Protein AF-A0A4T3F2W6-F1 (afdb_monomer_lite)

Sequence (105 aa):
MTMTKKVATMRITDELREAEVAIDEALLRQSALLTELVRARMATEERNWVGQAEIMRLIKAQQAVTSSANDLARVHGGLLKIGQEKGLIEDCPEKGPIKGLSEAA

Foldseek 3Di:
DDDDPLRVLVVVVVVLVVVLVVLVVVLVVLVVVLVVVVVCVVPPPDPPCVCVVVSVVSVVVSVVSVVVNVVSVVVVVVSQVVCVVVVNDDDDPPPDDPVPPVVPD

Structure (mmCIF, N/CA/C/O backbone):
data_AF-A0A4T3F2W6-F1
#
_entry.id   AF-A0A4T3F2W6-F1
#
loop_
_atom_site.group_PDB
_atom_site.id
_atom_site.type_symbol
_atom_site.label_atom_id
_atom_site.label_alt_id
_atom_site.label_comp_id
_atom_site.label_asym_id
_atom_site.label_entity_id
_atom_site.label_seq_id
_atom_site.pdbx_PDB_ins_code
_atom_site.Cartn_x
_atom_site.Cartn_y
_atom_site.Cartn_z
_atom_site.occupancy
_atom_site.B_iso_or_equiv
_atom_site.auth_seq_id
_atom_site.auth_comp_id
_atom_site.auth_asym_id
_atom_site.auth_atom_id
_atom_site.pdbx_PDB_model_num
ATOM 1 N N . MET A 1 1 ? 21.024 -21.008 -20.755 1.00 66.00 1 MET A N 1
ATOM 2 C CA . MET A 1 1 ? 20.237 -20.096 -21.615 1.00 66.00 1 MET A CA 1
ATOM 3 C C . MET A 1 1 ? 20.480 -18.672 -21.146 1.00 66.00 1 MET A C 1
ATOM 5 O O . MET A 1 1 ? 20.339 -18.428 -19.955 1.00 66.00 1 MET A O 1
ATOM 9 N N . THR A 1 2 ? 20.884 -17.766 -22.037 1.00 81.38 2 THR A N 1
ATOM 10 C CA . THR A 1 2 ? 21.186 -16.363 -21.698 1.00 81.38 2 THR A CA 1
ATOM 11 C C . THR A 1 2 ? 19.974 -15.490 -22.020 1.00 81.38 2 THR A C 1
ATOM 13 O O . THR A 1 2 ? 19.436 -15.572 -23.121 1.00 81.38 2 THR A O 1
ATOM 16 N N . MET A 1 3 ? 19.520 -14.679 -21.062 1.00 89.38 3 MET A N 1
ATOM 17 C CA . MET A 1 3 ? 18.389 -13.760 -21.240 1.00 89.38 3 MET A CA 1
ATOM 18 C C . MET A 1 3 ? 18.809 -12.525 -22.053 1.00 89.38 3 MET A C 1
ATOM 20 O O . MET A 1 3 ? 19.906 -11.999 -21.869 1.00 89.38 3 MET A O 1
ATOM 24 N N . THR A 1 4 ? 17.933 -12.035 -22.936 1.00 91.50 4 THR A N 1
ATOM 25 C CA . THR A 1 4 ? 18.168 -10.789 -23.683 1.00 91.50 4 THR A CA 1
ATOM 26 C C . THR A 1 4 ? 17.797 -9.562 -22.847 1.00 91.50 4 THR A C 1
ATOM 28 O O . THR A 1 4 ? 16.917 -9.626 -21.990 1.00 91.50 4 THR A O 1
ATOM 31 N N . LYS A 1 5 ? 18.419 -8.408 -23.133 1.00 88.19 5 LYS A N 1
ATOM 32 C CA . LYS A 1 5 ? 18.108 -7.134 -22.453 1.00 88.19 5 LYS A CA 1
ATOM 33 C C . LYS A 1 5 ? 16.620 -6.781 -22.532 1.00 88.19 5 LYS A C 1
ATOM 35 O O . LYS A 1 5 ? 16.045 -6.391 -21.530 1.00 88.19 5 LYS A O 1
ATOM 40 N N . LYS A 1 6 ? 15.988 -7.005 -23.690 1.00 85.88 6 LYS A N 1
ATOM 41 C CA . LYS A 1 6 ? 14.553 -6.763 -23.894 1.00 85.88 6 LYS A CA 1
ATOM 42 C C . LYS A 1 6 ? 13.685 -7.613 -22.962 1.00 85.88 6 LYS A C 1
ATOM 44 O O . LYS A 1 6 ? 12.776 -7.089 -22.331 1.00 85.88 6 LYS A O 1
ATOM 49 N N . VAL A 1 7 ? 13.994 -8.907 -22.837 1.00 89.50 7 VAL A N 1
ATOM 50 C CA . VAL A 1 7 ? 13.268 -9.808 -21.927 1.00 89.50 7 VAL A CA 1
ATOM 51 C C . VAL A 1 7 ? 13.497 -9.413 -20.466 1.00 89.50 7 VAL A C 1
ATOM 53 O O . VAL A 1 7 ? 12.558 -9.453 -19.678 1.00 89.50 7 VAL A O 1
ATOM 56 N N . ALA A 1 8 ? 14.714 -8.994 -20.103 1.00 90.88 8 ALA A N 1
ATOM 57 C CA . ALA A 1 8 ? 15.003 -8.497 -18.759 1.00 90.88 8 ALA A CA 1
ATOM 58 C C . ALA A 1 8 ? 14.186 -7.238 -18.431 1.00 90.88 8 ALA A C 1
ATOM 60 O O . ALA A 1 8 ? 13.558 -7.183 -17.381 1.00 90.88 8 ALA A O 1
ATOM 61 N N . THR A 1 9 ? 14.147 -6.264 -19.346 1.00 90.25 9 THR A N 1
ATOM 62 C CA . THR A 1 9 ? 13.376 -5.026 -19.183 1.00 90.25 9 THR A CA 1
ATOM 63 C C . THR A 1 9 ? 11.887 -5.304 -19.007 1.00 90.25 9 THR A C 1
ATOM 65 O O . THR A 1 9 ? 11.308 -4.781 -18.065 1.00 90.25 9 THR A O 1
ATOM 68 N N . MET A 1 10 ? 11.289 -6.170 -19.835 1.00 89.12 10 MET A N 1
ATOM 69 C CA . MET A 1 10 ? 9.872 -6.539 -19.692 1.00 89.12 10 MET A CA 1
ATOM 70 C C . MET A 1 10 ? 9.573 -7.097 -18.299 1.00 89.12 10 MET A C 1
ATOM 72 O O . MET A 1 10 ? 8.687 -6.600 -17.619 1.00 89.12 10 MET A O 1
ATOM 76 N N . ARG A 1 11 ? 10.381 -8.057 -17.831 1.00 93.44 11 ARG A N 1
ATOM 77 C CA . ARG A 1 11 ? 10.191 -8.660 -16.504 1.00 93.44 11 ARG A CA 1
ATOM 78 C C . ARG A 1 11 ? 10.350 -7.653 -15.367 1.00 93.44 11 ARG A C 1
ATOM 80 O O . ARG A 1 11 ? 9.634 -7.746 -14.384 1.00 93.44 11 ARG A O 1
ATOM 87 N N . ILE A 1 12 ? 11.285 -6.708 -15.485 1.00 93.38 12 ILE A N 1
ATOM 88 C CA . ILE A 1 12 ? 11.459 -5.642 -14.488 1.00 93.38 12 ILE A CA 1
ATOM 89 C C . ILE A 1 12 ? 10.230 -4.727 -14.462 1.00 93.38 12 ILE A C 1
ATOM 91 O O . ILE A 1 12 ? 9.768 -4.374 -13.383 1.00 93.38 12 ILE A O 1
ATOM 95 N N . THR A 1 13 ? 9.705 -4.343 -15.628 1.00 91.38 13 THR A N 1
ATOM 96 C CA . THR A 1 13 ? 8.505 -3.502 -15.725 1.00 91.38 13 THR A CA 1
ATOM 97 C C . THR A 1 13 ? 7.273 -4.198 -15.153 1.00 91.38 13 THR A C 1
ATOM 99 O O . THR A 1 13 ? 6.487 -3.547 -14.467 1.00 91.38 13 THR A O 1
ATOM 102 N N . ASP A 1 14 ? 7.123 -5.498 -15.405 1.00 91.88 14 ASP A N 1
ATOM 103 C CA . ASP A 1 14 ? 6.023 -6.288 -14.854 1.00 91.88 14 ASP A CA 1
ATOM 104 C C . ASP A 1 14 ? 6.108 -6.331 -13.318 1.00 91.88 14 ASP A C 1
ATOM 106 O O . ASP A 1 14 ? 5.163 -5.918 -12.650 1.00 91.88 14 ASP A O 1
ATOM 110 N N . GLU A 1 15 ? 7.267 -6.679 -12.744 1.00 96.94 15 GLU A N 1
ATOM 111 C CA . GLU A 1 15 ? 7.403 -6.736 -11.277 1.00 96.94 15 GLU A CA 1
ATOM 112 C C . GLU A 1 15 ? 7.310 -5.376 -10.595 1.00 96.94 15 GLU A C 1
ATOM 114 O O . GLU A 1 15 ? 6.850 -5.288 -9.458 1.00 96.94 15 GLU A O 1
ATOM 119 N N . LEU A 1 16 ? 7.723 -4.304 -11.271 1.00 94.69 16 LEU A N 1
ATOM 120 C CA . LEU A 1 16 ? 7.531 -2.954 -10.761 1.00 94.69 16 LEU A CA 1
ATOM 121 C C . LEU A 1 16 ? 6.037 -2.632 -10.618 1.00 94.69 16 LEU A C 1
ATOM 123 O O . LEU A 1 16 ? 5.628 -2.138 -9.570 1.00 94.69 16 LEU A O 1
ATOM 127 N N . ARG A 1 17 ? 5.223 -2.958 -11.630 1.00 92.25 17 ARG A N 1
ATOM 128 C CA . ARG A 1 17 ? 3.767 -2.756 -11.577 1.00 92.25 17 ARG A CA 1
ATOM 129 C C . ARG A 1 17 ? 3.105 -3.604 -10.504 1.00 92.25 17 ARG A C 1
ATOM 131 O O . ARG A 1 17 ? 2.279 -3.089 -9.758 1.00 92.25 17 ARG A O 1
ATOM 138 N N . GLU A 1 18 ? 3.466 -4.880 -10.413 1.00 96.44 18 GLU A N 1
ATOM 139 C CA . GLU A 1 18 ? 2.914 -5.766 -9.384 1.00 96.44 18 GLU A CA 1
ATOM 140 C C . GLU A 1 18 ? 3.261 -5.264 -7.975 1.00 96.44 18 GLU A C 1
ATOM 142 O O . GLU A 1 18 ? 2.411 -5.264 -7.084 1.00 96.44 18 GLU A O 1
ATOM 147 N N . ALA A 1 19 ? 4.478 -4.748 -7.773 1.00 96.75 19 ALA A N 1
ATOM 148 C CA . ALA A 1 19 ? 4.870 -4.139 -6.507 1.00 96.75 19 ALA A CA 1
ATOM 149 C C . ALA A 1 19 ? 4.058 -2.870 -6.179 1.00 96.75 19 ALA A C 1
ATOM 151 O O . ALA A 1 19 ? 3.663 -2.686 -5.027 1.00 96.75 19 ALA A O 1
ATOM 152 N N . GLU A 1 20 ? 3.782 -2.012 -7.166 1.00 95.00 20 GLU A N 1
ATOM 153 C CA . GLU A 1 20 ? 2.950 -0.811 -6.989 1.00 95.00 20 GLU A CA 1
ATOM 154 C C . GLU A 1 20 ? 1.514 -1.184 -6.593 1.00 95.00 20 GLU A C 1
ATOM 156 O O . GLU A 1 20 ? 0.989 -0.673 -5.602 1.00 95.00 20 GLU A O 1
ATOM 161 N N . VAL A 1 21 ? 0.913 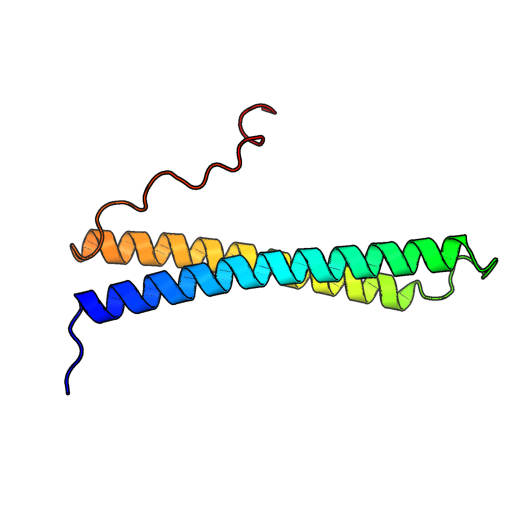-2.149 -7.295 1.00 96.56 21 VAL A N 1
ATOM 162 C CA . VAL A 1 21 ? -0.438 -2.653 -6.996 1.00 96.56 21 VAL A CA 1
ATOM 163 C C . VAL A 1 21 ? -0.508 -3.284 -5.603 1.00 96.56 21 VAL A C 1
ATOM 165 O O . VAL A 1 21 ? -1.460 -3.040 -4.858 1.00 96.56 21 VAL A O 1
ATOM 168 N N . ALA A 1 22 ? 0.503 -4.064 -5.212 1.00 97.31 22 ALA A N 1
ATOM 169 C CA . ALA A 1 22 ? 0.542 -4.714 -3.905 1.00 97.31 22 ALA A CA 1
ATOM 170 C C . ALA A 1 22 ? 0.592 -3.708 -2.740 1.00 97.31 22 ALA A C 1
ATOM 172 O O . ALA A 1 22 ? 0.005 -3.954 -1.681 1.00 97.31 22 ALA A O 1
ATOM 173 N N . ILE A 1 23 ? 1.264 -2.567 -2.922 1.00 96.75 23 ILE A N 1
ATOM 174 C CA . ILE A 1 23 ? 1.290 -1.484 -1.931 1.00 96.75 23 ILE A CA 1
ATOM 175 C C . ILE A 1 23 ? -0.106 -0.880 -1.745 1.00 96.75 23 ILE A C 1
ATOM 177 O O . ILE A 1 23 ? -0.555 -0.718 -0.604 1.00 96.75 23 ILE A O 1
ATOM 181 N N . ASP A 1 24 ? -0.809 -0.592 -2.839 1.00 95.94 24 ASP A N 1
ATOM 182 C CA . ASP A 1 24 ? -2.161 -0.035 -2.784 1.00 95.94 24 ASP A CA 1
ATOM 183 C C . ASP A 1 24 ? -3.153 -1.022 -2.156 1.00 95.94 24 ASP A C 1
ATOM 185 O O . ASP A 1 24 ? -3.969 -0.637 -1.309 1.00 95.94 24 ASP A O 1
ATOM 189 N N . GLU A 1 25 ? -3.048 -2.316 -2.481 1.00 97.75 25 GLU A N 1
ATOM 190 C CA . GLU A 1 25 ? -3.857 -3.343 -1.821 1.00 97.75 25 GLU A CA 1
ATOM 191 C C . GLU A 1 25 ? -3.561 -3.399 -0.314 1.00 97.75 25 GLU A C 1
ATOM 193 O O . GLU A 1 25 ? -4.491 -3.456 0.499 1.00 97.75 25 GLU A O 1
ATOM 198 N N . ALA A 1 26 ? -2.291 -3.324 0.097 1.00 97.81 26 ALA A N 1
ATOM 199 C CA . ALA A 1 26 ? -1.929 -3.310 1.512 1.00 97.81 26 ALA A CA 1
ATOM 200 C C . ALA A 1 26 ? -2.542 -2.105 2.251 1.00 97.81 26 ALA A C 1
ATOM 202 O O . ALA A 1 26 ? -3.101 -2.276 3.341 1.00 97.81 26 ALA A O 1
ATOM 203 N N . LEU A 1 27 ? -2.503 -0.905 1.658 1.00 97.56 27 LEU A N 1
ATOM 204 C CA . LEU A 1 27 ? -3.136 0.296 2.220 1.00 97.56 27 LEU A CA 1
ATOM 205 C C . LEU A 1 27 ? -4.656 0.144 2.335 1.00 97.56 27 LEU A C 1
ATOM 207 O O . LEU A 1 27 ? -5.231 0.492 3.375 1.00 97.56 27 LEU A O 1
ATOM 211 N N . LEU A 1 28 ? -5.306 -0.422 1.316 1.00 98.31 28 LEU A N 1
ATOM 212 C CA . LEU A 1 28 ? -6.743 -0.686 1.330 1.00 98.31 28 LEU A CA 1
ATOM 213 C C . LEU A 1 28 ? -7.126 -1.636 2.476 1.00 98.31 28 LEU A C 1
ATOM 215 O O . LEU A 1 28 ? -8.029 -1.336 3.262 1.00 98.31 28 LEU A O 1
ATOM 219 N N . ARG A 1 29 ? -6.409 -2.757 2.624 1.00 98.38 29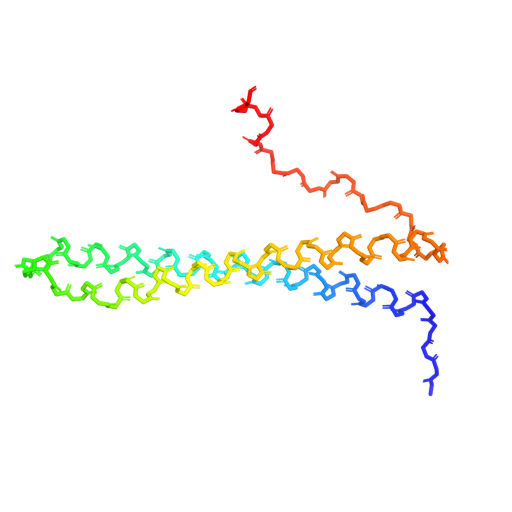 ARG A N 1
ATOM 220 C CA . ARG A 1 29 ? -6.661 -3.755 3.680 1.00 98.38 29 ARG A CA 1
ATOM 221 C C . ARG A 1 29 ? -6.445 -3.180 5.079 1.00 98.38 29 ARG A C 1
ATOM 223 O O . ARG A 1 29 ? -7.264 -3.410 5.969 1.00 98.38 29 ARG A O 1
ATOM 230 N N . GLN A 1 30 ? -5.382 -2.401 5.280 1.00 98.12 30 GLN A N 1
ATOM 231 C CA . GLN A 1 30 ? -5.108 -1.751 6.566 1.00 98.12 30 GLN A CA 1
ATOM 232 C C . GLN A 1 30 ? -6.168 -0.697 6.912 1.00 98.12 30 GLN A C 1
ATOM 234 O O . GLN A 1 30 ? -6.564 -0.575 8.070 1.00 98.12 30 GLN A O 1
ATOM 239 N N . SER A 1 31 ? -6.665 0.042 5.918 1.00 98.25 31 SER A N 1
ATOM 240 C CA . SER A 1 31 ? -7.730 1.037 6.104 1.00 98.25 31 SER A CA 1
ATOM 241 C C . SER A 1 31 ? -9.069 0.394 6.468 1.00 98.25 31 SER A C 1
ATOM 243 O O . SER A 1 31 ? -9.784 0.892 7.343 1.00 98.25 31 SER A O 1
ATOM 245 N N . ALA A 1 32 ? -9.389 -0.751 5.859 1.00 98.25 32 ALA A N 1
ATOM 246 C CA . ALA A 1 32 ? -10.555 -1.544 6.237 1.00 98.25 32 ALA A CA 1
ATOM 247 C C . ALA A 1 32 ? -10.445 -2.039 7.691 1.00 98.25 32 ALA A C 1
ATOM 249 O O . ALA A 1 32 ? -11.388 -1.890 8.465 1.00 98.25 32 ALA A O 1
ATOM 250 N N . LEU A 1 33 ? -9.271 -2.533 8.102 1.00 97.19 33 LEU A N 1
ATOM 251 C CA . LEU A 1 33 ? -9.029 -2.947 9.487 1.00 97.19 33 LEU A CA 1
ATOM 252 C C . LEU A 1 33 ? -9.176 -1.784 10.481 1.00 97.19 33 LEU A C 1
ATOM 254 O O . LEU A 1 33 ? -9.824 -1.938 11.515 1.00 97.19 33 LEU A O 1
ATOM 258 N N . LEU A 1 34 ? -8.610 -0.613 10.170 1.00 96.69 34 LEU A N 1
ATOM 259 C CA . LEU A 1 34 ? -8.745 0.578 11.012 1.00 96.69 34 LEU A CA 1
ATOM 260 C C . LEU A 1 34 ? -10.218 0.972 11.184 1.00 96.69 34 LEU A C 1
ATOM 262 O O . LEU A 1 34 ? -10.650 1.284 12.293 1.00 96.69 34 LEU A O 1
ATOM 266 N N . THR A 1 35 ? -10.987 0.916 10.095 1.00 96.56 35 THR A N 1
ATOM 267 C CA . THR A 1 35 ? -12.427 1.197 10.103 1.00 96.56 35 THR A CA 1
ATOM 268 C C . THR A 1 35 ? -13.165 0.277 11.071 1.00 96.56 35 THR A C 1
ATOM 270 O O . THR A 1 35 ? -13.912 0.759 11.922 1.00 96.56 35 THR A O 1
ATOM 273 N N . GLU A 1 36 ? -12.920 -1.031 10.997 1.00 95.12 36 GLU A N 1
ATOM 274 C CA . GLU A 1 36 ? -13.568 -2.004 11.881 1.00 95.12 36 GLU A CA 1
ATOM 275 C C . GLU A 1 36 ? -13.131 -1.851 13.346 1.00 95.12 36 GLU A C 1
ATOM 277 O O . GLU A 1 36 ? -13.971 -1.921 14.241 1.00 95.12 36 GLU A O 1
ATOM 282 N N . LEU A 1 37 ? -11.861 -1.524 13.621 1.00 91.31 37 LEU A N 1
ATOM 283 C CA . LEU A 1 37 ? -11.396 -1.213 14.983 1.00 91.31 37 LEU A CA 1
ATOM 284 C C . LEU A 1 37 ? -12.096 0.017 15.581 1.00 91.31 37 LEU A C 1
ATOM 286 O O . LEU A 1 37 ? -12.409 0.050 16.774 1.00 91.31 37 LEU A O 1
ATOM 290 N N . VAL A 1 38 ? -12.332 1.052 14.772 1.00 90.81 38 VAL A N 1
ATOM 291 C CA . VAL A 1 38 ? -13.058 2.252 15.210 1.00 90.81 38 VAL A CA 1
ATOM 292 C C . VAL A 1 38 ? -14.536 1.934 15.427 1.00 90.81 38 VAL A C 1
ATOM 294 O O . VAL A 1 38 ? -15.068 2.285 16.480 1.00 90.81 38 VAL A O 1
ATOM 297 N N . ARG A 1 39 ? -15.178 1.217 14.496 1.00 91.62 39 ARG A N 1
ATOM 298 C CA . ARG A 1 39 ? -16.577 0.779 14.627 1.00 91.62 39 ARG A CA 1
ATOM 299 C C . ARG A 1 39 ? -16.801 -0.074 15.867 1.00 91.62 39 ARG A C 1
ATOM 301 O O . ARG A 1 39 ? -17.723 0.210 16.624 1.00 91.62 39 ARG A O 1
ATOM 308 N N . ALA A 1 40 ? -15.943 -1.066 16.104 1.00 88.69 40 ALA A N 1
ATOM 309 C CA . ALA A 1 40 ? -16.026 -1.923 17.280 1.00 88.69 40 ALA A CA 1
ATOM 310 C C . ALA A 1 40 ? -15.983 -1.092 18.567 1.00 88.69 40 ALA A C 1
ATOM 312 O O . ALA A 1 40 ? -16.853 -1.238 19.416 1.00 88.69 40 ALA A O 1
ATOM 313 N N . ARG A 1 41 ? -15.050 -0.136 18.669 1.00 85.94 41 ARG A N 1
ATOM 314 C CA . ARG A 1 41 ? -14.945 0.737 19.848 1.00 85.94 41 ARG A CA 1
ATOM 315 C C . ARG A 1 41 ? -16.179 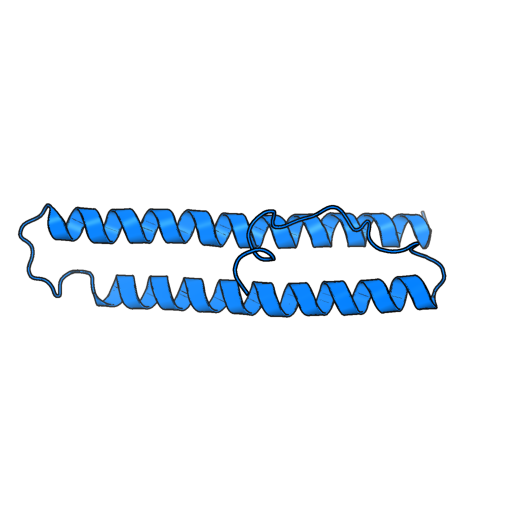1.606 20.065 1.00 85.94 41 ARG A C 1
ATOM 317 O O . ARG A 1 41 ? -16.558 1.840 21.205 1.00 85.94 41 ARG A O 1
ATOM 324 N N . MET A 1 42 ? -16.796 2.085 18.985 1.00 86.56 42 MET A N 1
ATOM 325 C CA . MET A 1 42 ? -18.048 2.839 19.072 1.00 86.56 42 MET A CA 1
ATOM 326 C C . MET A 1 42 ? -19.221 1.962 19.523 1.00 86.56 42 MET A C 1
ATOM 328 O O . MET A 1 42 ? -20.126 2.460 20.182 1.00 86.56 42 MET A O 1
ATOM 332 N N . ALA A 1 43 ? -19.217 0.678 19.161 1.00 88.50 43 ALA A N 1
ATOM 333 C CA . ALA A 1 43 ? -20.315 -0.241 19.432 1.00 88.50 43 ALA A CA 1
ATOM 334 C C . ALA A 1 43 ? -20.269 -0.883 20.830 1.00 88.50 43 ALA A C 1
ATOM 336 O O . ALA A 1 43 ? -21.314 -1.294 21.325 1.00 88.50 43 ALA A O 1
ATOM 337 N N . THR A 1 44 ? -19.097 -1.010 21.464 1.00 82.81 44 THR A N 1
ATOM 338 C CA . THR A 1 44 ? -18.938 -1.868 22.656 1.00 82.81 44 THR A CA 1
ATOM 339 C C . THR A 1 44 ? -19.053 -1.164 24.014 1.00 82.81 44 THR A C 1
ATOM 341 O O . THR A 1 44 ? -18.741 -1.792 25.015 1.00 82.81 44 THR A O 1
ATOM 344 N N . GLU A 1 45 ? -19.465 0.110 24.093 1.00 69.19 45 GLU A N 1
ATOM 345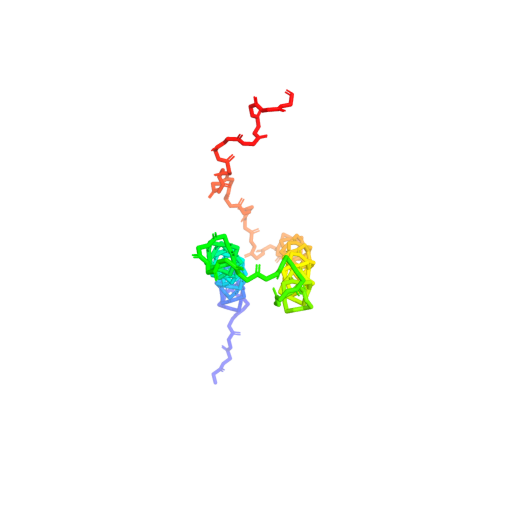 C CA . GLU A 1 45 ? -19.482 0.923 25.343 1.00 69.19 45 GLU A CA 1
ATOM 346 C C . GLU A 1 45 ? -18.154 0.903 26.141 1.00 69.19 45 GLU A C 1
ATOM 348 O O . GLU A 1 45 ? -18.074 1.330 27.295 1.00 69.19 45 GLU A O 1
ATOM 353 N N . GLU A 1 46 ? -17.078 0.429 25.513 1.00 69.75 46 GLU A N 1
ATOM 354 C CA . GLU A 1 46 ? -15.762 0.323 26.118 1.00 69.75 46 GLU A CA 1
ATOM 355 C C . GLU A 1 46 ? -15.173 1.718 26.311 1.00 69.75 46 GLU A C 1
ATOM 357 O O . GLU A 1 46 ? -15.406 2.646 25.531 1.00 69.75 46 GLU A O 1
ATOM 362 N N . ARG A 1 47 ? -14.354 1.883 27.354 1.00 71.06 47 ARG A N 1
ATOM 363 C CA . ARG A 1 47 ? -13.689 3.170 27.599 1.00 71.06 47 ARG A CA 1
ATOM 364 C C . ARG A 1 47 ? -12.855 3.564 26.375 1.00 71.06 47 ARG A C 1
ATOM 366 O O . ARG A 1 47 ? -12.101 2.749 25.852 1.00 71.06 47 ARG A O 1
ATOM 373 N N . ASN A 1 48 ? -12.891 4.846 26.000 1.00 66.69 48 ASN A N 1
ATOM 374 C CA . ASN A 1 48 ? -12.227 5.405 24.805 1.00 66.69 48 ASN A CA 1
ATOM 375 C C . ASN A 1 48 ? -10.734 5.044 24.625 1.00 66.69 48 ASN A C 1
ATOM 377 O O . ASN A 1 48 ? -10.205 5.164 23.520 1.00 66.69 48 ASN A O 1
ATOM 381 N N . TRP A 1 49 ? -10.037 4.633 25.690 1.00 70.88 49 TRP A N 1
ATOM 382 C CA . TRP A 1 49 ? -8.617 4.274 25.669 1.00 70.88 49 TRP A CA 1
ATOM 383 C C . TRP A 1 49 ? -8.340 2.806 25.296 1.00 70.88 49 TRP A C 1
ATOM 385 O O . TRP A 1 49 ? -7.199 2.473 24.963 1.00 70.88 49 TRP A O 1
ATOM 395 N N . VAL A 1 50 ? -9.349 1.929 25.321 1.00 80.56 50 VAL A N 1
ATOM 396 C CA . VAL A 1 50 ? -9.192 0.514 24.954 1.00 80.56 50 VAL A CA 1
ATOM 397 C C . VAL A 1 50 ? -8.834 0.414 23.466 1.00 80.56 50 VAL A C 1
ATOM 399 O O . VAL A 1 50 ? -9.483 1.009 22.608 1.00 80.56 50 VAL A O 1
ATOM 402 N N . GLY A 1 51 ? -7.743 -0.295 23.156 1.00 84.75 51 GLY A N 1
ATOM 403 C CA . GLY A 1 51 ? -7.253 -0.477 21.782 1.00 84.75 51 GLY A CA 1
ATOM 404 C C . GLY A 1 51 ? -6.530 0.731 21.166 1.00 84.75 51 GLY A C 1
ATOM 405 O O . GLY A 1 51 ? -6.031 0.625 20.046 1.00 84.75 51 GLY A O 1
ATOM 406 N N . GLN A 1 52 ? -6.397 1.858 21.881 1.00 90.06 52 GLN A N 1
ATOM 407 C CA . GLN A 1 52 ? -5.749 3.068 21.352 1.00 90.06 52 GLN A CA 1
ATOM 408 C C . GLN A 1 52 ? -4.288 2.822 20.941 1.00 90.06 52 GLN A C 1
ATOM 410 O O . GLN A 1 52 ? -3.844 3.313 19.904 1.00 90.06 52 GLN A O 1
ATOM 415 N N . ALA A 1 53 ? -3.542 2.037 21.726 1.00 92.88 53 ALA A N 1
ATOM 416 C CA . ALA A 1 53 ? -2.159 1.684 21.410 1.00 92.88 53 ALA A CA 1
ATOM 417 C C . ALA A 1 53 ? -2.041 0.892 20.097 1.00 92.88 53 ALA A C 1
ATOM 419 O O . ALA A 1 53 ? -1.144 1.162 19.299 1.00 92.88 53 ALA A O 1
ATOM 420 N N . GLU A 1 54 ? -2.964 -0.037 19.843 1.00 93.06 54 GLU A N 1
ATOM 421 C CA . GLU A 1 54 ? -2.949 -0.850 18.624 1.00 93.06 54 GLU A CA 1
ATOM 422 C C . GLU A 1 54 ? -3.337 -0.035 17.393 1.00 93.06 54 GLU A C 1
ATOM 424 O O . GLU A 1 54 ? -2.735 -0.185 16.334 1.00 93.06 54 GLU A O 1
ATOM 429 N N . ILE A 1 55 ? -4.261 0.913 17.542 1.00 93.75 55 ILE A N 1
ATOM 430 C CA . ILE A 1 55 ? -4.611 1.844 16.466 1.00 93.75 55 ILE A CA 1
ATOM 431 C C . ILE A 1 55 ? -3.434 2.738 16.106 1.00 93.75 55 ILE A C 1
ATOM 433 O O . ILE A 1 55 ? -3.143 2.913 14.926 1.00 93.75 55 ILE A O 1
ATOM 437 N N . MET A 1 56 ? -2.712 3.262 17.099 1.00 95.88 56 MET A N 1
ATOM 438 C CA . MET A 1 56 ? -1.494 4.028 16.832 1.00 95.88 56 MET A CA 1
ATOM 439 C C . MET A 1 56 ? -0.446 3.184 16.096 1.00 95.88 56 MET A C 1
ATOM 441 O O . MET A 1 56 ? 0.212 3.685 15.185 1.00 95.88 56 MET A O 1
ATOM 445 N N . ARG A 1 57 ? -0.301 1.899 16.446 1.00 97.06 57 ARG A N 1
ATOM 446 C CA . ARG A 1 57 ? 0.605 0.982 15.738 1.00 97.06 57 ARG A CA 1
ATOM 447 C C . ARG A 1 57 ? 0.150 0.709 14.304 1.00 97.06 57 ARG A C 1
ATOM 449 O O . ARG A 1 57 ? 0.995 0.729 13.415 1.00 97.06 57 ARG A O 1
ATOM 456 N N . LEU A 1 58 ? -1.148 0.517 14.066 1.00 97.38 58 LEU A N 1
ATOM 457 C CA . LEU A 1 58 ? -1.700 0.332 12.721 1.00 97.38 58 LEU A CA 1
ATOM 458 C C . LEU A 1 58 ? -1.502 1.581 11.854 1.00 97.38 58 LEU A C 1
ATOM 460 O O . LEU A 1 58 ? -1.037 1.468 10.726 1.00 97.38 58 LEU A O 1
ATOM 464 N N . ILE A 1 59 ? -1.762 2.773 12.395 1.00 97.75 59 ILE A N 1
ATOM 465 C CA . ILE A 1 59 ? -1.520 4.041 11.689 1.00 97.75 59 ILE A CA 1
ATOM 466 C C . ILE A 1 59 ? -0.031 4.198 11.358 1.00 97.75 59 ILE A C 1
ATOM 468 O O . ILE A 1 59 ? 0.326 4.590 10.249 1.00 97.75 59 ILE A O 1
ATOM 472 N N . LYS A 1 60 ? 0.865 3.842 12.286 1.00 98.25 60 LYS A N 1
ATOM 473 C CA . LYS A 1 60 ? 2.309 3.851 12.019 1.00 98.25 60 LYS A CA 1
ATOM 474 C C . LYS A 1 60 ? 2.699 2.853 10.921 1.00 98.25 60 LYS A C 1
ATOM 476 O O . LYS A 1 60 ? 3.573 3.156 10.111 1.00 98.25 60 LYS A O 1
ATOM 481 N N . ALA A 1 61 ? 2.058 1.685 10.868 1.00 98.12 61 ALA A N 1
ATOM 482 C CA . ALA A 1 61 ? 2.258 0.724 9.786 1.00 98.12 61 ALA A CA 1
ATOM 483 C C . ALA A 1 61 ? 1.792 1.292 8.432 1.00 98.12 61 ALA A C 1
ATOM 485 O O . ALA A 1 61 ? 2.534 1.195 7.457 1.00 98.12 61 ALA A O 1
ATOM 486 N N . GLN A 1 62 ? 0.641 1.972 8.387 1.00 98.00 62 GLN A N 1
ATOM 487 C CA . GLN A 1 62 ? 0.152 2.653 7.181 1.00 98.00 62 GLN A CA 1
ATOM 488 C C . GLN A 1 62 ? 1.137 3.723 6.696 1.00 98.00 62 GLN A C 1
ATOM 490 O O . GLN A 1 62 ? 1.470 3.758 5.515 1.00 98.00 62 GLN A O 1
ATOM 495 N N . GLN A 1 63 ? 1.675 4.543 7.606 1.00 98.06 63 GLN A N 1
ATOM 496 C CA . GLN A 1 63 ? 2.703 5.538 7.276 1.00 98.06 63 GLN A CA 1
ATOM 497 C C . GLN A 1 63 ? 3.954 4.898 6.662 1.00 98.06 63 GLN A C 1
ATOM 499 O O . GLN A 1 63 ? 4.507 5.432 5.701 1.00 98.06 63 GLN A O 1
ATOM 504 N N . ALA A 1 64 ? 4.392 3.753 7.193 1.00 98.12 64 ALA A N 1
ATOM 505 C CA . ALA A 1 64 ? 5.528 3.024 6.641 1.00 98.12 64 ALA A CA 1
ATOM 506 C C . ALA A 1 64 ? 5.238 2.528 5.215 1.00 98.12 64 ALA A C 1
ATOM 508 O O . ALA A 1 64 ? 6.074 2.718 4.335 1.00 98.12 64 ALA A O 1
ATOM 509 N N . VAL A 1 65 ? 4.042 1.983 4.960 1.00 97.50 65 VAL A N 1
ATOM 510 C CA . VAL A 1 65 ? 3.635 1.553 3.611 1.00 97.50 65 VAL A CA 1
ATOM 511 C C . VAL A 1 65 ? 3.566 2.734 2.641 1.00 97.50 65 VAL A C 1
ATOM 513 O O . VAL A 1 65 ? 4.101 2.641 1.541 1.00 97.50 65 VAL A O 1
ATOM 516 N N . THR A 1 66 ? 2.996 3.875 3.041 1.00 96.81 66 THR A N 1
ATOM 517 C CA . THR A 1 66 ? 2.982 5.086 2.200 1.00 96.81 66 THR A CA 1
ATOM 518 C C . THR A 1 66 ? 4.395 5.606 1.916 1.00 96.81 66 THR A C 1
ATOM 520 O O . THR A 1 66 ? 4.676 6.059 0.806 1.00 96.81 66 THR A O 1
ATOM 523 N N . SER A 1 67 ? 5.317 5.512 2.880 1.00 97.81 67 SER A N 1
ATOM 524 C CA . SER A 1 67 ? 6.728 5.835 2.636 1.00 97.81 67 SER A CA 1
ATOM 525 C C . SER A 1 67 ? 7.343 4.893 1.600 1.00 97.81 67 SER A C 1
ATOM 527 O O . SER A 1 67 ? 7.994 5.360 0.670 1.00 97.81 67 SER A O 1
ATOM 529 N N . SER A 1 68 ? 7.090 3.585 1.712 1.00 96.06 68 SER A N 1
ATOM 530 C CA . SER A 1 68 ? 7.540 2.604 0.719 1.00 96.06 68 SER A CA 1
ATOM 531 C C . SER A 1 68 ? 6.942 2.859 -0.667 1.00 96.06 68 SER A C 1
ATOM 533 O O . SER A 1 68 ? 7.651 2.702 -1.655 1.00 96.06 68 SER A O 1
ATOM 535 N N . ALA A 1 69 ? 5.689 3.319 -0.752 1.00 94.75 69 ALA A N 1
ATOM 536 C CA . ALA A 1 69 ? 5.053 3.717 -2.011 1.00 94.75 69 ALA A CA 1
ATOM 537 C C . ALA A 1 69 ? 5.822 4.854 -2.701 1.00 94.75 69 ALA A C 1
ATOM 539 O O . ALA A 1 69 ? 6.110 4.798 -3.894 1.00 94.75 69 ALA A O 1
ATOM 540 N N . ASN A 1 70 ? 6.207 5.875 -1.931 1.00 96.12 70 ASN A N 1
ATOM 541 C CA . ASN A 1 70 ? 6.985 7.009 -2.426 1.00 96.12 70 ASN A CA 1
ATOM 542 C C . ASN A 1 70 ? 8.377 6.579 -2.914 1.00 96.12 70 ASN A C 1
ATOM 544 O O . ASN A 1 70 ? 8.847 7.026 -3.960 1.00 96.12 70 ASN A O 1
ATOM 548 N N . ASP A 1 71 ? 9.039 5.693 -2.172 1.00 97.25 71 ASP A N 1
ATOM 549 C CA . ASP A 1 71 ? 10.340 5.163 -2.576 1.00 97.25 71 ASP A CA 1
ATOM 550 C C . ASP A 1 71 ? 10.228 4.294 -3.835 1.00 97.25 71 ASP A C 1
ATOM 552 O O . ASP A 1 71 ? 11.066 4.412 -4.731 1.00 97.25 71 ASP A O 1
ATOM 556 N N . LEU A 1 72 ? 9.157 3.506 -3.969 1.00 95.94 72 LEU A N 1
ATOM 557 C CA . LEU A 1 72 ? 8.884 2.727 -5.175 1.00 95.94 72 LEU A CA 1
ATOM 558 C C . LEU A 1 72 ? 8.617 3.626 -6.392 1.00 95.94 72 LEU A C 1
ATOM 560 O O . LEU A 1 72 ? 9.185 3.387 -7.456 1.00 95.94 72 LEU A O 1
ATOM 564 N N . ALA A 1 73 ? 7.870 4.721 -6.226 1.00 94.19 73 ALA A N 1
ATOM 565 C CA . ALA A 1 73 ? 7.655 5.709 -7.285 1.00 94.19 73 ALA A CA 1
ATOM 566 C C . ALA A 1 73 ? 8.973 6.356 -7.761 1.00 94.19 73 ALA A C 1
ATOM 568 O O . ALA A 1 73 ? 9.170 6.607 -8.953 1.00 94.19 73 ALA A O 1
ATOM 569 N N . ARG A 1 74 ? 9.932 6.587 -6.852 1.00 95.81 74 ARG A N 1
ATOM 570 C CA . ARG A 1 74 ? 11.279 7.056 -7.228 1.00 95.81 74 ARG A CA 1
ATOM 571 C C . ARG A 1 74 ? 12.065 5.998 -7.992 1.00 95.81 74 ARG A C 1
ATOM 573 O O . ARG A 1 74 ? 12.743 6.339 -8.962 1.00 95.81 74 ARG A O 1
ATOM 580 N N . VAL A 1 75 ? 11.975 4.733 -7.576 1.00 95.94 75 VAL A N 1
ATOM 581 C CA . VAL A 1 75 ? 12.577 3.607 -8.305 1.00 95.94 75 VAL A CA 1
ATOM 582 C C . VAL A 1 75 ? 11.996 3.522 -9.715 1.00 95.94 75 VAL A C 1
ATOM 584 O O . VAL A 1 75 ? 12.772 3.432 -10.664 1.00 95.94 75 V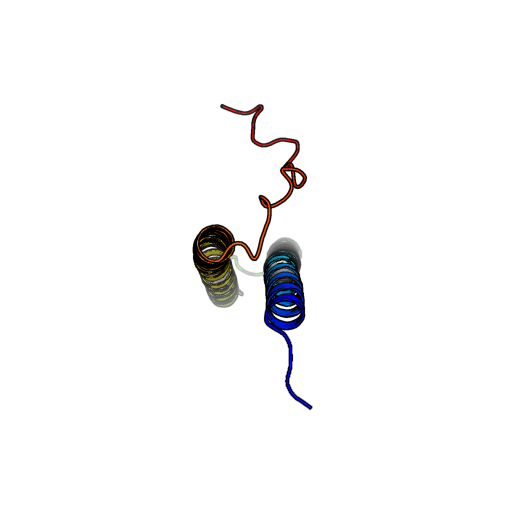AL A O 1
ATOM 587 N N . HIS A 1 76 ? 10.675 3.652 -9.876 1.00 94.56 76 HIS A N 1
ATOM 588 C CA . HIS A 1 76 ? 10.023 3.718 -11.185 1.00 94.56 76 HIS A CA 1
ATOM 589 C C . HIS A 1 76 ? 10.634 4.820 -12.054 1.00 94.56 76 HIS A C 1
ATOM 591 O O . HIS A 1 76 ? 11.134 4.538 -13.144 1.00 94.56 76 HIS A O 1
ATOM 597 N N . GLY A 1 77 ? 10.671 6.064 -11.565 1.00 92.88 77 GLY A N 1
ATOM 598 C CA . GLY A 1 77 ? 11.249 7.184 -12.314 1.00 92.88 77 GLY A CA 1
ATOM 599 C C . GLY A 1 77 ? 12.720 6.964 -12.694 1.00 92.88 77 GLY A C 1
ATOM 600 O O . GLY A 1 77 ? 13.130 7.262 -13.818 1.00 92.88 77 GLY A O 1
ATOM 601 N N . GLY A 1 78 ? 13.515 6.384 -11.790 1.00 94.88 78 GLY A N 1
ATOM 602 C CA . GLY A 1 78 ? 14.907 6.019 -12.059 1.00 94.88 78 GLY A CA 1
ATOM 603 C C . GLY A 1 78 ? 15.049 4.942 -13.139 1.00 94.88 78 GLY A C 1
ATOM 604 O O . GLY A 1 78 ? 15.880 5.077 -14.038 1.00 94.88 78 GLY A O 1
ATOM 605 N N . LEU A 1 79 ? 14.220 3.897 -13.090 1.00 93.00 79 LEU A N 1
ATOM 606 C CA . LEU A 1 79 ? 14.207 2.820 -14.082 1.00 93.00 79 LEU A CA 1
ATOM 607 C C . LEU A 1 79 ? 13.759 3.312 -15.460 1.00 93.00 79 LEU A C 1
ATOM 609 O O . LEU A 1 79 ? 14.356 2.911 -16.461 1.00 93.00 79 LEU A O 1
ATOM 613 N N . LEU A 1 80 ? 12.776 4.215 -15.518 1.00 91.69 80 LEU A N 1
ATOM 614 C CA . LEU A 1 80 ? 12.345 4.853 -16.762 1.00 91.69 80 LEU A CA 1
ATOM 615 C C . LEU A 1 80 ? 13.503 5.614 -17.416 1.00 91.69 80 LEU A C 1
ATOM 617 O O . LEU A 1 80 ? 13.805 5.385 -18.587 1.00 91.69 80 LEU A O 1
ATOM 621 N N . LYS A 1 81 ? 14.213 6.441 -16.637 1.00 91.38 81 LYS A N 1
ATOM 622 C CA . LYS A 1 81 ? 15.379 7.190 -17.121 1.00 91.38 81 LYS A CA 1
ATOM 623 C C . LYS A 1 81 ? 16.472 6.262 -17.660 1.00 91.38 81 LYS A C 1
ATOM 625 O O . LYS A 1 81 ? 16.988 6.483 -18.752 1.00 91.38 81 LYS A O 1
ATOM 630 N N . ILE A 1 82 ? 16.791 5.187 -16.933 1.00 91.31 82 ILE A N 1
ATOM 631 C CA . ILE A 1 82 ? 17.769 4.182 -17.382 1.00 91.31 82 ILE A CA 1
ATOM 632 C C . ILE A 1 82 ? 17.304 3.512 -18.684 1.00 91.31 82 ILE A C 1
ATOM 634 O O . ILE A 1 82 ? 18.103 3.318 -19.600 1.00 91.31 82 ILE A O 1
ATOM 638 N N . GLY A 1 83 ? 16.024 3.151 -18.783 1.00 87.75 83 GLY A N 1
ATOM 639 C CA . GLY A 1 83 ? 15.447 2.536 -19.976 1.00 87.75 83 GLY A CA 1
ATOM 640 C C . GLY A 1 83 ? 15.545 3.431 -21.211 1.00 87.75 83 GLY A C 1
ATOM 641 O O . GLY A 1 83 ? 15.969 2.953 -22.266 1.00 87.75 83 GLY A O 1
ATOM 642 N N . GLN A 1 84 ? 15.235 4.721 -21.057 1.00 87.62 84 GLN A N 1
ATOM 643 C CA . GLN A 1 84 ? 15.370 5.739 -22.102 1.00 87.62 84 GLN A CA 1
ATOM 644 C C . GLN A 1 84 ? 16.837 5.909 -22.533 1.00 87.62 84 GLN A C 1
ATOM 646 O O . GLN A 1 84 ? 17.150 5.794 -23.717 1.00 87.62 84 GLN A O 1
ATOM 651 N N . GLU A 1 85 ? 17.768 6.079 -21.584 1.00 89.56 85 GLU A N 1
ATOM 652 C CA . GLU A 1 85 ? 19.209 6.222 -21.866 1.00 89.56 85 GLU A CA 1
ATOM 653 C C . GLU A 1 85 ? 19.806 5.010 -22.602 1.00 89.56 85 GLU A C 1
ATOM 655 O O . GLU A 1 85 ? 20.795 5.133 -23.328 1.00 89.56 85 GLU A O 1
ATOM 660 N N . LYS A 1 86 ? 19.235 3.817 -22.404 1.00 87.50 86 LYS A N 1
ATOM 661 C CA . LYS A 1 86 ? 19.688 2.575 -23.045 1.00 87.50 86 LYS A CA 1
ATOM 662 C C . LYS A 1 86 ? 18.915 2.219 -24.317 1.00 87.50 86 LYS A C 1
ATOM 664 O O . LYS A 1 86 ? 19.235 1.190 -24.914 1.00 87.50 86 LYS A O 1
ATOM 669 N N . GLY A 1 87 ? 17.928 3.023 -24.725 1.00 85.12 87 GLY A N 1
ATOM 670 C CA . GLY A 1 87 ? 17.059 2.730 -25.871 1.00 85.12 87 GLY A CA 1
ATOM 671 C C . GLY A 1 87 ? 16.253 1.437 -25.697 1.00 85.12 87 GLY A C 1
ATOM 672 O O . GLY A 1 87 ? 16.023 0.713 -26.662 1.00 85.12 87 GLY A O 1
ATOM 673 N N . LEU A 1 88 ? 15.907 1.094 -24.451 1.00 82.56 88 LEU A N 1
ATOM 674 C CA . LEU A 1 88 ? 15.202 -0.142 -24.092 1.00 82.56 88 LEU A CA 1
ATOM 675 C C . LEU A 1 88 ? 13.701 0.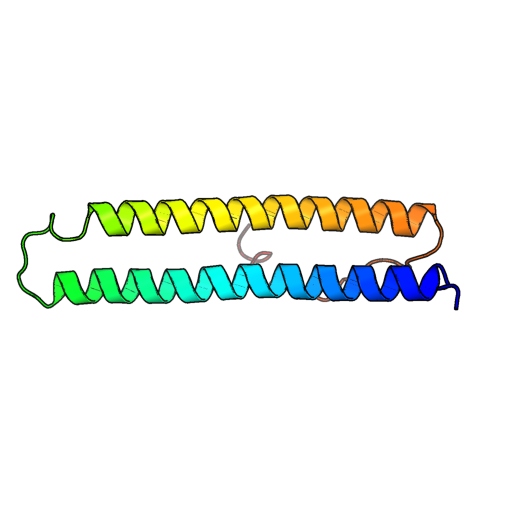069 -23.860 1.00 82.56 88 LEU A C 1
ATOM 677 O O . LEU A 1 88 ? 12.963 -0.915 -23.827 1.00 82.56 88 LEU A O 1
ATOM 681 N N . ILE A 1 89 ? 13.269 1.316 -23.668 1.00 74.56 89 ILE A N 1
ATOM 682 C CA . ILE A 1 89 ? 11.890 1.695 -23.349 1.00 74.56 89 ILE A CA 1
ATOM 683 C C . ILE A 1 89 ? 11.531 2.930 -24.189 1.00 74.56 89 ILE A C 1
ATOM 685 O O . ILE A 1 89 ? 12.261 3.919 -24.155 1.00 74.56 89 ILE A O 1
ATOM 689 N N . GLU A 1 90 ? 10.431 2.856 -24.939 1.00 62.56 90 GLU A N 1
ATOM 690 C CA . GLU A 1 90 ? 9.695 4.037 -25.414 1.00 62.56 90 GLU A CA 1
ATOM 691 C C . GLU A 1 90 ? 8.751 4.468 -24.286 1.00 62.56 90 GLU A C 1
ATOM 693 O O . GLU A 1 90 ? 8.272 3.595 -23.562 1.00 62.56 90 GLU A O 1
ATOM 698 N N . ASP A 1 91 ? 8.564 5.779 -24.097 1.00 59.03 91 ASP A N 1
ATOM 699 C CA . ASP A 1 91 ? 7.929 6.408 -22.928 1.00 59.03 91 ASP A CA 1
ATOM 700 C C . ASP A 1 91 ? 6.831 5.576 -22.248 1.00 59.03 91 ASP A C 1
ATOM 702 O O . ASP A 1 91 ? 5.975 4.969 -22.898 1.00 59.03 91 ASP A O 1
ATOM 706 N N . CYS A 1 92 ? 6.836 5.578 -20.908 1.00 57.84 92 CYS A N 1
ATOM 707 C CA . CYS A 1 92 ? 5.775 4.937 -20.137 1.00 57.84 92 CYS A CA 1
ATOM 708 C C . CYS A 1 92 ? 4.425 5.493 -20.625 1.00 57.84 92 CYS A C 1
ATOM 710 O O . CYS A 1 92 ? 4.264 6.716 -20.651 1.00 57.84 92 CYS A O 1
ATOM 712 N N . PRO A 1 93 ? 3.473 4.645 -21.063 1.00 57.28 93 PRO A N 1
ATOM 713 C CA . PRO A 1 93 ? 2.233 5.137 -21.641 1.00 57.28 93 PRO A CA 1
ATOM 714 C C . PRO A 1 93 ? 1.530 6.059 -20.640 1.00 57.28 93 PRO A C 1
ATOM 716 O O . PRO A 1 93 ? 1.286 5.649 -19.508 1.00 57.28 93 PRO A O 1
ATOM 719 N N . GLU A 1 94 ? 1.135 7.264 -21.073 1.00 54.75 94 GLU A N 1
ATOM 720 C CA . GLU A 1 94 ? 0.439 8.291 -20.262 1.00 54.75 94 GLU A CA 1
ATOM 721 C C . GLU A 1 94 ? -0.882 7.815 -19.618 1.00 54.75 94 GLU A C 1
ATOM 723 O O . GLU A 1 94 ? -1.567 8.559 -18.916 1.00 54.75 94 GLU A O 1
ATOM 728 N N . LYS A 1 95 ? -1.285 6.562 -19.833 1.00 50.50 95 LYS A N 1
ATOM 729 C CA . LYS A 1 95 ? -2.525 6.005 -19.306 1.00 50.50 95 LYS A CA 1
ATOM 730 C C . LYS A 1 95 ? -2.290 5.228 -18.022 1.00 50.50 95 LYS A C 1
ATOM 732 O O . LYS A 1 95 ? -2.322 4.003 -17.993 1.00 50.50 95 LYS A O 1
ATOM 737 N N . GLY A 1 96 ? -2.215 6.005 -16.956 1.00 39.81 96 GLY A N 1
ATOM 738 C CA . GLY A 1 96 ? -2.853 5.678 -15.692 1.00 39.81 96 GLY A CA 1
ATOM 739 C C . GLY A 1 96 ? -3.365 6.966 -15.057 1.00 39.81 96 GLY A C 1
ATOM 740 O O . GLY A 1 96 ? -2.730 7.458 -14.132 1.00 39.81 96 GLY A O 1
ATOM 741 N N . PRO A 1 97 ? -4.450 7.585 -15.559 1.00 43.62 97 PRO A N 1
ATOM 742 C CA . PRO A 1 97 ? -4.980 8.765 -14.900 1.00 43.62 97 PRO A CA 1
ATOM 743 C C . PRO A 1 97 ? -5.482 8.356 -13.513 1.00 43.62 97 PRO A C 1
ATOM 745 O O . PRO A 1 97 ? -6.369 7.505 -13.419 1.00 43.62 97 PRO A O 1
ATOM 748 N N . ILE A 1 98 ? -5.035 9.030 -12.447 1.00 49.44 98 ILE A N 1
ATOM 749 C CA . ILE A 1 98 ? -5.958 9.246 -11.330 1.00 49.44 98 ILE A CA 1
ATOM 750 C C . ILE A 1 98 ? -6.956 10.281 -11.836 1.00 49.44 98 ILE A C 1
ATOM 752 O O . ILE A 1 98 ? -6.770 11.492 -11.708 1.00 49.44 98 ILE A O 1
ATOM 756 N N . LYS A 1 99 ? -7.986 9.785 -12.521 1.00 38.72 99 LYS A N 1
ATOM 757 C CA . LYS A 1 99 ? -9.106 10.585 -12.998 1.00 38.72 99 LYS A CA 1
ATOM 758 C C . LYS A 1 99 ? -9.802 11.145 -11.749 1.00 38.72 99 LYS A C 1
ATOM 760 O O . LYS A 1 99 ? -10.550 10.425 -11.098 1.00 38.72 99 LYS A O 1
ATOM 765 N N . GLY A 1 100 ? -9.461 12.379 -11.369 1.00 41.84 100 GLY A N 1
ATOM 766 C CA . GLY A 1 100 ? -10.022 13.068 -10.199 1.00 41.84 100 GLY A CA 1
ATOM 767 C C . GLY A 1 100 ? -9.055 13.933 -9.379 1.00 41.84 100 GLY A C 1
ATOM 768 O O . GLY A 1 100 ? -9.524 14.691 -8.541 1.00 41.84 100 GLY A O 1
ATOM 769 N N . LEU A 1 101 ? -7.734 13.871 -9.603 1.00 47.53 101 LEU A N 1
ATOM 770 C CA . LEU A 1 101 ? -6.764 14.687 -8.840 1.00 47.53 101 LEU A CA 1
ATOM 771 C C . LEU A 1 101 ? -6.264 15.941 -9.577 1.00 47.53 101 LEU A C 1
ATOM 773 O O . LEU A 1 101 ? -5.686 16.819 -8.947 1.00 47.53 101 LEU A O 1
ATOM 777 N N . SER A 1 102 ? -6.528 16.070 -10.880 1.00 44.62 102 SER A N 1
ATOM 778 C CA . SER A 1 102 ? -6.213 17.283 -11.655 1.00 44.62 102 SER A CA 1
ATOM 779 C C . SER A 1 102 ? -7.349 18.312 -11.693 1.00 44.62 102 SER A C 1
ATOM 781 O O . SER A 1 102 ? -7.189 19.353 -12.315 1.00 44.62 102 SER A O 1
ATOM 783 N N . GLU A 1 103 ? -8.498 18.023 -11.078 1.00 40.66 103 GLU A N 1
ATOM 784 C CA . GLU A 1 103 ? -9.665 18.925 -11.045 1.00 40.66 103 GLU A CA 1
ATOM 785 C C . GLU A 1 103 ? -9.826 19.644 -9.692 1.00 40.66 103 GLU A C 1
ATOM 787 O O . GLU A 1 103 ? -10.791 20.376 -9.495 1.00 40.66 103 GLU A O 1
ATOM 792 N N . ALA A 1 104 ? -8.888 19.453 -8.757 1.00 44.66 104 ALA A N 1
ATOM 793 C CA . ALA A 1 104 ? -8.949 20.009 -7.401 1.00 44.66 104 ALA A CA 1
ATOM 794 C C . ALA A 1 104 ? -7.811 21.000 -7.069 1.00 44.66 104 ALA A C 1
ATOM 796 O O . ALA A 1 104 ? -7.533 21.219 -5.889 1.00 44.66 104 ALA A O 1
ATOM 797 N N . ALA A 1 105 ? -7.157 21.587 -8.079 1.00 38.19 105 ALA A N 1
ATOM 798 C CA . ALA A 1 105 ? -6.138 22.630 -7.910 1.00 38.19 105 ALA A CA 1
ATOM 799 C C . ALA A 1 105 ? -6.570 23.944 -8.569 1.00 38.19 105 ALA A C 1
ATOM 801 O O . ALA A 1 105 ? -7.021 23.889 -9.735 1.00 38.19 105 ALA A O 1
#

pLDDT: mean 84.78, std 17.33, range [38.19, 98.38]

Secondary structure (DSSP, 8-state):
-PPPHHHHHHHHHHHHHHHHHHHHHHHHHHHHHHHHHHHHHHHS---TTTTHHHHHHHHHHHHHHHHHHHHHHHHHHHHHHHHHHTT------S----TTSSS--

Radius of gyration: 19.99 Å; chains: 1; bounding box: 42×43×54 Å

Organism: NCBI:txid2489173